Protein AF-A0AAJ2PYS5-F1 (afdb_monomer_lite)

Radius of gyration: 11.98 Å; chains: 1; bounding box: 32×25×27 Å

Organism: NCBI:txid146819

Foldseek 3Di:
DPPPQKDKDLDLVVLCVQCVVVLVVCVVVNVVVVVVSVCCVVVHQCSQHPDGKMKMFGDDPSHTDKIWIDRPPDDIDID

Structure (mmCIF, N/CA/C/O backbone):
data_AF-A0AAJ2PYS5-F1
#
_entry.id   AF-A0AAJ2PYS5-F1
#
loop_
_atom_site.group_PDB
_atom_site.id
_atom_site.type_symbol
_atom_site.label_atom_id
_atom_site.label_alt_id
_atom_site.label_comp_id
_atom_site.label_asym_id
_atom_site.label_entity_id
_atom_site.label_seq_id
_atom_site.pdbx_PDB_ins_code
_atom_site.Cartn_x
_atom_site.Cartn_y
_atom_site.Cartn_z
_atom_site.occupancy
_atom_site.B_iso_or_equiv
_atom_site.auth_seq_id
_atom_site.auth_comp_id
_atom_site.auth_asym_id
_atom_site.auth_atom_id
_atom_site.pdbx_PDB_model_num
ATOM 1 N N . MET A 1 1 ? -17.469 -0.622 -14.615 1.00 51.19 1 MET A N 1
ATOM 2 C CA . MET A 1 1 ? -17.364 0.692 -13.958 1.00 51.19 1 MET A CA 1
ATOM 3 C C . MET A 1 1 ? -16.401 0.504 -12.808 1.00 51.19 1 MET A C 1
ATOM 5 O O . MET A 1 1 ? -16.754 -0.176 -11.853 1.00 51.19 1 MET A O 1
ATOM 9 N N . ILE A 1 2 ? -15.153 0.947 -12.965 1.00 57.12 2 ILE A N 1
ATOM 10 C CA . ILE A 1 2 ? -14.255 1.074 -11.811 1.00 57.12 2 ILE A CA 1
ATOM 11 C C . ILE A 1 2 ? -14.993 2.054 -10.887 1.00 57.12 2 ILE A C 1
ATOM 13 O O . ILE A 1 2 ? -15.487 3.054 -11.414 1.00 57.12 2 ILE A O 1
ATOM 17 N N . PRO A 1 3 ? -15.218 1.754 -9.599 1.00 61.34 3 PRO A N 1
ATOM 18 C CA . PRO A 1 3 ? -15.783 2.756 -8.706 1.00 61.34 3 PRO A CA 1
ATOM 19 C C . PRO A 1 3 ? -14.892 3.993 -8.826 1.00 61.34 3 PRO A C 1
ATOM 21 O O . PRO A 1 3 ? -13.680 3.853 -8.681 1.00 61.34 3 PRO A O 1
ATOM 24 N N . ASP A 1 4 ? -15.476 5.143 -9.162 1.00 68.31 4 ASP A N 1
ATOM 25 C CA . ASP A 1 4 ? -14.783 6.423 -9.420 1.00 68.31 4 ASP A CA 1
ATOM 26 C C . ASP A 1 4 ? -13.806 6.816 -8.287 1.00 68.31 4 ASP A C 1
ATOM 28 O O . ASP A 1 4 ? -12.855 7.561 -8.478 1.00 68.31 4 ASP A O 1
ATOM 32 N N . ASP A 1 5 ? -14.004 6.199 -7.125 1.00 87.88 5 ASP A N 1
ATOM 33 C CA . ASP A 1 5 ? -13.275 6.348 -5.871 1.00 87.88 5 ASP A CA 1
ATOM 34 C C . ASP A 1 5 ? -11.901 5.629 -5.801 1.00 87.88 5 ASP A C 1
ATOM 36 O O . ASP A 1 5 ? -11.170 5.792 -4.819 1.00 87.88 5 ASP A O 1
ATOM 40 N N . TRP A 1 6 ? -11.551 4.758 -6.762 1.00 91.25 6 TRP A N 1
ATOM 41 C CA . TRP A 1 6 ? -10.260 4.046 -6.748 1.00 91.25 6 TRP A CA 1
ATOM 42 C C . TRP A 1 6 ? -9.165 4.825 -7.477 1.00 91.25 6 TRP A C 1
ATOM 44 O O . TRP A 1 6 ? -9.213 5.019 -8.692 1.00 91.25 6 TRP A O 1
ATOM 54 N N . HIS A 1 7 ? -8.103 5.154 -6.746 1.00 91.56 7 HIS A N 1
ATOM 55 C CA . HIS A 1 7 ? -6.913 5.811 -7.277 1.00 91.56 7 HIS A CA 1
ATOM 56 C C . HIS A 1 7 ? -5.734 4.845 -7.296 1.00 91.56 7 HIS A C 1
ATOM 58 O O . HIS A 1 7 ? -5.368 4.293 -6.257 1.00 91.56 7 HIS A O 1
ATOM 64 N N . LEU A 1 8 ? -5.137 4.658 -8.475 1.00 93.50 8 LEU A N 1
ATOM 65 C CA . LEU A 1 8 ? -3.997 3.769 -8.689 1.00 93.50 8 LEU A CA 1
ATOM 66 C C . LEU A 1 8 ? -2.710 4.575 -8.867 1.00 93.50 8 LEU A C 1
ATOM 68 O O . LEU A 1 8 ? -2.724 5.674 -9.423 1.00 93.50 8 LEU A O 1
ATOM 72 N N . THR A 1 9 ? -1.594 4.019 -8.410 1.00 93.50 9 THR A N 1
ATOM 73 C CA . THR A 1 9 ? -0.264 4.599 -8.595 1.00 93.50 9 THR A CA 1
ATOM 74 C C . THR A 1 9 ? 0.813 3.519 -8.520 1.00 93.50 9 THR A C 1
ATOM 76 O O . THR A 1 9 ? 0.637 2.510 -7.843 1.00 93.50 9 THR A O 1
ATOM 79 N N . GLU A 1 10 ? 1.925 3.737 -9.211 1.00 92.25 10 GLU A N 1
ATOM 80 C CA . GLU A 1 10 ? 3.156 2.941 -9.085 1.00 92.25 10 GLU A CA 1
ATOM 81 C C . GLU A 1 10 ? 4.174 3.638 -8.160 1.00 92.25 10 GLU A C 1
ATOM 83 O O . GLU A 1 10 ? 5.221 3.084 -7.835 1.00 92.25 10 GLU A O 1
ATOM 88 N N . ASP A 1 11 ? 3.856 4.856 -7.703 1.00 93.06 11 ASP A N 1
ATOM 89 C CA . ASP A 1 11 ? 4.702 5.638 -6.812 1.00 93.06 11 ASP A CA 1
ATOM 90 C C . ASP A 1 11 ? 4.369 5.337 -5.345 1.00 93.06 11 ASP A C 1
ATOM 92 O O . ASP A 1 11 ? 3.290 5.657 -4.831 1.00 93.06 11 ASP A O 1
ATOM 96 N N . LEU A 1 12 ? 5.319 4.692 -4.668 1.00 92.00 12 LEU A N 1
ATOM 97 C CA . LEU A 1 12 ? 5.173 4.278 -3.276 1.00 92.00 12 LEU A CA 1
ATOM 98 C C . LEU A 1 12 ? 5.019 5.472 -2.325 1.00 92.00 12 LEU A C 1
ATOM 100 O O . LEU A 1 12 ? 4.249 5.389 -1.367 1.00 92.00 12 LEU A O 1
ATOM 104 N N . ASP A 1 13 ? 5.746 6.565 -2.557 1.00 92.88 13 ASP A N 1
ATOM 105 C CA . ASP A 1 13 ? 5.739 7.721 -1.656 1.00 92.88 13 ASP A CA 1
ATOM 106 C C . ASP A 1 13 ? 4.390 8.448 -1.705 1.00 92.88 13 ASP A C 1
ATOM 108 O O . ASP A 1 13 ? 3.758 8.673 -0.673 1.00 92.88 13 ASP A O 1
ATOM 112 N N . HIS A 1 14 ? 3.870 8.684 -2.907 1.00 93.81 14 HIS A N 1
ATOM 113 C CA . HIS A 1 14 ? 2.548 9.243 -3.149 1.00 93.81 14 HIS A CA 1
ATOM 114 C C . HIS A 1 14 ? 1.440 8.354 -2.575 1.00 93.81 14 HIS A C 1
ATOM 116 O O . HIS A 1 14 ? 0.483 8.866 -1.983 1.00 93.81 14 HIS A O 1
ATOM 122 N N . PHE A 1 15 ? 1.574 7.028 -2.689 1.00 94.62 15 PHE A N 1
ATOM 123 C CA . PHE A 1 15 ? 0.661 6.097 -2.030 1.00 94.62 15 PHE A CA 1
ATOM 124 C C . PHE A 1 15 ? 0.699 6.255 -0.502 1.00 94.62 15 PHE A C 1
ATOM 126 O O . PHE A 1 15 ? -0.349 6.447 0.122 1.00 94.62 15 PHE A O 1
ATOM 133 N N . LEU A 1 16 ? 1.886 6.236 0.111 1.00 93.62 16 LEU A N 1
ATOM 134 C CA . LEU A 1 16 ? 2.047 6.347 1.565 1.00 93.62 16 LEU A CA 1
ATOM 135 C C . LEU A 1 16 ? 1.652 7.724 2.111 1.00 93.62 16 LEU A C 1
ATOM 137 O O . LEU A 1 16 ? 1.138 7.795 3.227 1.00 93.62 16 LEU A O 1
ATOM 141 N N . ALA A 1 17 ? 1.819 8.794 1.335 1.00 94.31 17 ALA A N 1
ATOM 142 C CA . ALA A 1 17 ? 1.392 10.139 1.707 1.00 94.31 17 ALA A CA 1
ATOM 143 C C . ALA A 1 17 ? -0.132 10.246 1.884 1.00 94.31 17 ALA A C 1
ATOM 145 O O . ALA A 1 17 ? -0.600 11.076 2.660 1.00 94.31 17 ALA A O 1
ATOM 146 N N . ARG A 1 18 ? -0.913 9.411 1.181 1.00 93.31 18 ARG A N 1
ATOM 147 C CA . ARG A 1 18 ? -2.385 9.408 1.258 1.00 93.31 18 ARG A CA 1
ATOM 148 C C . ARG A 1 18 ? -2.942 8.284 2.119 1.00 93.31 18 ARG A C 1
ATOM 150 O O . ARG A 1 18 ? -3.845 8.513 2.911 1.00 93.31 18 ARG A O 1
ATOM 157 N N . ALA A 1 19 ? -2.407 7.075 1.984 1.00 93.38 19 ALA A N 1
ATOM 158 C CA . ALA A 1 19 ? -2.916 5.888 2.666 1.00 93.38 19 ALA A CA 1
ATOM 159 C C . ALA A 1 19 ? -2.185 5.569 3.980 1.00 93.38 19 ALA A C 1
ATOM 161 O O . ALA A 1 19 ? -2.625 4.711 4.743 1.00 93.38 19 ALA A O 1
ATOM 162 N N . GLY A 1 20 ? -1.065 6.235 4.266 1.00 91.50 20 GLY A N 1
ATOM 163 C CA . GLY A 1 20 ? -0.195 5.886 5.384 1.00 91.50 20 GLY A CA 1
ATOM 164 C C . GLY A 1 20 ? -0.842 6.012 6.762 1.00 91.50 20 GLY A C 1
ATOM 165 O O . GLY A 1 20 ? -0.500 5.222 7.644 1.00 91.50 20 GLY A O 1
ATOM 166 N N . ASP A 1 21 ? -1.753 6.967 6.955 1.00 92.81 21 ASP A N 1
ATOM 167 C CA . ASP A 1 21 ? -2.495 7.115 8.213 1.00 92.81 21 ASP A CA 1
ATOM 168 C C . ASP A 1 21 ? -3.493 5.963 8.403 1.00 92.81 21 ASP A C 1
ATOM 170 O O . ASP A 1 21 ? -3.459 5.268 9.418 1.00 92.81 21 ASP A O 1
ATOM 174 N N . PHE A 1 22 ? -4.261 5.636 7.356 1.00 92.31 22 PHE A N 1
ATOM 175 C CA . PHE A 1 22 ? -5.156 4.476 7.336 1.00 92.31 22 PHE A CA 1
ATOM 176 C C . PHE A 1 22 ? -4.419 3.169 7.666 1.00 92.31 22 PHE A C 1
ATOM 178 O O . PHE A 1 22 ? -4.862 2.411 8.534 1.00 92.31 22 PHE A O 1
ATOM 185 N N . LEU A 1 23 ? -3.251 2.928 7.058 1.00 91.75 23 LEU A N 1
ATOM 186 C CA . LEU A 1 23 ? -2.436 1.743 7.348 1.00 91.75 23 LEU A CA 1
ATOM 187 C C . LEU A 1 23 ? -2.020 1.678 8.824 1.00 91.75 23 LEU A C 1
ATOM 189 O O . LEU A 1 23 ? -2.094 0.617 9.445 1.00 91.75 23 LEU A O 1
ATOM 193 N N . ARG A 1 24 ? -1.632 2.817 9.405 1.00 90.44 24 ARG A N 1
ATOM 194 C CA . ARG A 1 24 ? -1.184 2.922 10.802 1.00 90.44 24 ARG A CA 1
ATOM 195 C C . ARG A 1 24 ? -2.330 2.932 11.811 1.00 90.44 24 ARG A C 1
ATOM 197 O O . ARG A 1 24 ? -2.092 2.594 12.967 1.00 90.44 24 ARG A O 1
ATOM 204 N N . SER A 1 25 ? -3.556 3.240 11.387 1.00 91.12 25 SER A N 1
ATOM 205 C CA . SER A 1 25 ? -4.738 3.251 12.257 1.00 91.12 25 SER A CA 1
ATOM 206 C C . SER A 1 25 ? -5.034 1.877 12.872 1.00 91.12 25 SER A C 1
ATOM 208 O O . SER A 1 25 ? -5.527 1.783 13.997 1.00 91.12 25 SER A O 1
ATOM 210 N N . ARG A 1 26 ? -4.714 0.794 12.147 1.00 88.25 26 ARG A N 1
ATOM 211 C CA . ARG A 1 26 ? -4.909 -0.593 12.588 1.00 88.25 26 ARG A CA 1
ATOM 212 C C . ARG A 1 26 ? -3.707 -1.453 12.171 1.00 88.25 26 ARG A C 1
ATOM 214 O O . ARG A 1 26 ? -3.776 -2.200 11.198 1.00 88.25 26 ARG A O 1
ATOM 221 N N . PRO A 1 27 ? -2.592 -1.401 12.915 1.00 84.31 27 PRO A N 1
ATOM 222 C CA . PRO A 1 27 ? -1.348 -2.039 12.492 1.00 84.31 27 PRO A CA 1
ATOM 223 C C . PRO A 1 27 ? -1.432 -3.570 12.462 1.00 84.31 27 PRO A C 1
ATOM 225 O O . PRO A 1 27 ? -0.827 -4.192 11.595 1.00 84.31 27 PRO A O 1
ATOM 228 N N . ALA A 1 28 ? -2.202 -4.191 13.364 1.00 87.50 28 ALA A N 1
ATOM 229 C CA . ALA A 1 28 ? -2.374 -5.645 13.392 1.00 87.50 28 ALA A CA 1
ATOM 230 C C . ALA A 1 28 ? -3.035 -6.201 12.109 1.00 87.50 28 ALA A C 1
ATOM 232 O O . ALA A 1 28 ? -2.445 -7.084 11.489 1.00 87.50 28 ALA A O 1
ATOM 233 N N . PRO A 1 29 ? -4.196 -5.691 11.642 1.00 87.31 29 PRO A N 1
ATOM 234 C CA . PRO A 1 29 ? -4.759 -6.144 10.368 1.00 87.31 29 PRO A CA 1
ATOM 235 C C . PRO A 1 29 ? -3.943 -5.687 9.150 1.00 87.31 29 PRO A C 1
ATOM 237 O O . PRO A 1 29 ? -3.910 -6.398 8.151 1.00 87.31 29 PRO A O 1
ATOM 240 N N . HIS A 1 30 ? -3.231 -4.557 9.226 1.00 90.00 30 HIS A N 1
ATOM 241 C CA . HIS A 1 30 ? -2.463 -4.015 8.096 1.00 90.00 30 HIS A CA 1
ATOM 242 C C . HIS A 1 30 ? -0.973 -4.399 8.119 1.00 90.00 30 HIS A C 1
ATOM 244 O O . HIS A 1 30 ? -0.173 -3.811 7.391 1.00 90.00 30 HIS A O 1
ATOM 250 N N . THR A 1 31 ? -0.568 -5.386 8.931 1.00 89.69 31 THR A N 1
ATOM 251 C CA . THR A 1 31 ? 0.854 -5.729 9.126 1.00 89.69 31 THR A CA 1
ATOM 252 C C . THR A 1 31 ? 1.537 -6.090 7.810 1.00 89.69 31 THR A C 1
ATOM 254 O O . THR A 1 31 ? 2.616 -5.584 7.531 1.00 89.69 31 THR A O 1
ATOM 257 N N . VAL A 1 32 ? 0.890 -6.895 6.959 1.00 90.38 32 VAL A N 1
ATOM 258 C CA . VAL A 1 32 ? 1.455 -7.281 5.655 1.00 90.38 32 VAL A CA 1
ATOM 259 C C . VAL A 1 32 ? 1.719 -6.053 4.784 1.00 90.38 32 VAL A C 1
ATOM 261 O O . VAL A 1 32 ? 2.801 -5.922 4.219 1.00 90.38 32 VAL A O 1
ATOM 264 N N . GLN A 1 33 ? 0.761 -5.130 4.709 1.00 89.06 33 GLN A N 1
ATOM 265 C CA . GLN A 1 33 ? 0.906 -3.900 3.932 1.00 89.06 33 GLN A CA 1
ATOM 266 C C . GLN A 1 33 ? 2.014 -3.003 4.483 1.00 89.06 33 GLN A C 1
ATOM 268 O O . GLN A 1 33 ? 2.836 -2.503 3.717 1.00 89.06 33 GLN A O 1
ATOM 273 N N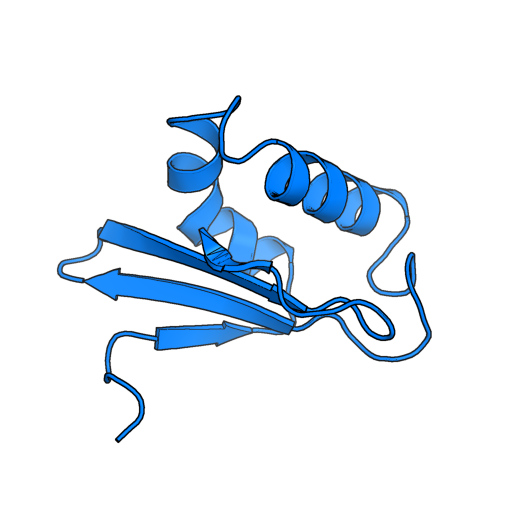 . LEU A 1 34 ? 2.079 -2.837 5.804 1.00 91.81 34 LEU A N 1
ATOM 274 C CA . LEU A 1 34 ? 3.124 -2.052 6.460 1.00 91.81 34 LEU A CA 1
ATOM 275 C C . LEU A 1 34 ? 4.516 -2.645 6.209 1.00 91.81 34 LEU A C 1
ATOM 277 O O . LEU A 1 34 ? 5.431 -1.913 5.847 1.00 91.81 34 LEU A O 1
ATOM 281 N N . THR A 1 35 ? 4.680 -3.962 6.337 1.00 92.44 35 THR A N 1
ATOM 282 C CA . THR A 1 35 ? 5.978 -4.608 6.104 1.00 92.44 35 THR A CA 1
ATOM 283 C C . THR A 1 35 ? 6.395 -4.530 4.638 1.00 92.44 35 THR A C 1
ATOM 285 O O . THR A 1 35 ? 7.529 -4.156 4.360 1.00 92.44 35 THR A O 1
ATOM 288 N N . VAL A 1 36 ? 5.492 -4.819 3.695 1.00 91.38 36 VAL A N 1
ATOM 289 C CA . VAL A 1 36 ? 5.818 -4.793 2.259 1.00 91.38 36 VAL A CA 1
ATOM 290 C C . VAL A 1 36 ? 6.164 -3.380 1.793 1.00 91.38 36 VAL A C 1
ATOM 292 O O . VAL A 1 36 ? 7.156 -3.194 1.091 1.00 91.38 36 VAL A O 1
ATOM 295 N N . THR A 1 37 ? 5.388 -2.373 2.201 1.00 91.81 37 THR A N 1
ATOM 296 C CA . THR A 1 37 ? 5.678 -0.975 1.845 1.00 91.81 37 THR A CA 1
ATOM 297 C C . THR A 1 37 ? 6.995 -0.485 2.451 1.00 91.81 37 THR A C 1
ATOM 299 O O . THR A 1 37 ? 7.744 0.210 1.769 1.00 91.81 37 THR A O 1
ATOM 302 N N . GLU A 1 38 ? 7.345 -0.900 3.673 1.00 93.06 38 GLU A N 1
ATOM 303 C CA . GLU A 1 38 ? 8.648 -0.580 4.274 1.00 93.06 38 GLU A CA 1
ATOM 304 C C . GLU A 1 38 ? 9.813 -1.285 3.553 1.00 93.06 38 GLU A C 1
ATOM 306 O O . GLU A 1 38 ? 10.870 -0.685 3.331 1.00 93.06 38 GLU A O 1
ATOM 311 N N . THR A 1 39 ? 9.623 -2.538 3.122 1.00 92.88 39 THR A N 1
ATOM 312 C CA . THR A 1 39 ? 10.613 -3.251 2.302 1.00 92.88 39 THR A CA 1
ATOM 313 C C . THR A 1 39 ? 10.826 -2.551 0.965 1.00 92.88 39 THR A C 1
ATOM 315 O O . THR A 1 39 ? 11.968 -2.283 0.610 1.00 92.88 39 THR A O 1
ATOM 318 N N . LEU A 1 40 ? 9.759 -2.177 0.255 1.00 91.44 40 LEU A N 1
ATOM 319 C CA . LEU A 1 40 ? 9.868 -1.447 -1.015 1.00 91.44 40 LEU A CA 1
ATOM 320 C C . LEU A 1 40 ? 10.543 -0.079 -0.840 1.00 91.44 40 LEU A C 1
ATOM 322 O O . LEU A 1 40 ? 11.312 0.350 -1.696 1.00 91.44 40 LEU A O 1
ATOM 326 N N . ARG A 1 41 ? 10.311 0.593 0.292 1.00 91.19 41 ARG A N 1
ATOM 327 C CA . ARG A 1 41 ? 10.962 1.868 0.614 1.00 91.19 41 ARG A CA 1
ATOM 328 C C . ARG A 1 41 ? 12.466 1.716 0.833 1.00 91.19 41 ARG A C 1
ATOM 330 O O . ARG A 1 41 ? 13.237 2.568 0.404 1.00 91.19 41 ARG A O 1
ATOM 337 N N . THR A 1 42 ? 12.872 0.654 1.526 1.00 93.44 42 THR A N 1
ATOM 338 C CA . THR A 1 42 ? 14.268 0.441 1.937 1.00 93.44 42 THR A CA 1
ATOM 339 C C . THR A 1 42 ? 15.097 -0.247 0.853 1.00 93.44 42 THR A C 1
ATOM 341 O O . THR A 1 42 ? 16.274 0.060 0.680 1.00 93.44 42 THR A O 1
ATOM 344 N N . SER A 1 43 ? 14.489 -1.185 0.130 1.00 89.38 43 SER A N 1
ATOM 345 C CA . SER A 1 43 ? 15.149 -2.057 -0.847 1.00 89.38 43 SER A CA 1
ATOM 346 C C . SER A 1 43 ? 14.829 -1.697 -2.301 1.00 89.38 43 SER A C 1
ATOM 348 O O . SER A 1 43 ? 15.438 -2.262 -3.203 1.00 89.38 43 SER A O 1
ATOM 350 N N . GLY A 1 44 ? 13.930 -0.736 -2.532 1.00 88.12 44 GLY A N 1
ATOM 351 C CA . GLY A 1 44 ? 13.528 -0.272 -3.859 1.00 88.12 44 GLY A CA 1
ATOM 352 C C . GLY A 1 44 ? 12.286 -0.979 -4.409 1.00 88.12 44 GLY A C 1
ATOM 353 O O . GLY A 1 44 ? 11.845 -2.008 -3.899 1.00 88.12 44 GLY A O 1
ATOM 354 N N . ALA A 1 45 ? 11.719 -0.410 -5.478 1.00 85.81 45 ALA A N 1
ATOM 355 C CA . ALA A 1 45 ? 10.489 -0.900 -6.107 1.00 85.81 45 ALA A CA 1
ATOM 356 C C . ALA A 1 45 ? 10.613 -2.333 -6.669 1.00 85.81 45 ALA A C 1
ATOM 358 O O . ALA A 1 45 ? 9.627 -3.061 -6.693 1.00 85.81 45 ALA A O 1
ATOM 359 N N . ASP A 1 46 ? 11.828 -2.742 -7.041 1.00 85.19 46 ASP A N 1
ATOM 360 C CA . ASP A 1 46 ? 12.169 -4.065 -7.587 1.00 85.19 46 ASP A CA 1
ATOM 361 C C . ASP A 1 46 ? 12.350 -5.158 -6.510 1.00 85.19 46 ASP A C 1
ATOM 363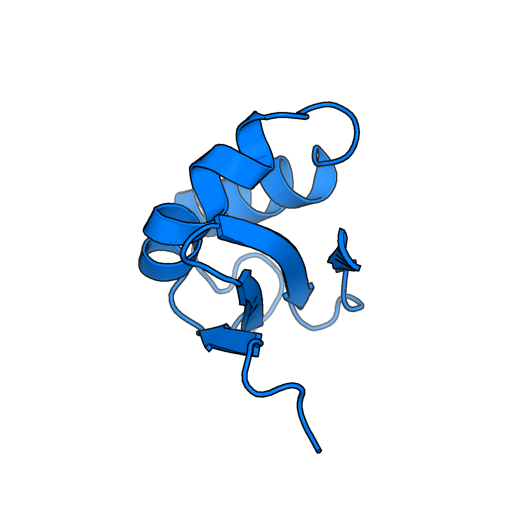 O O . ASP A 1 46 ? 12.588 -6.320 -6.819 1.00 85.19 46 ASP A O 1
ATOM 367 N N . ALA A 1 47 ? 12.197 -4.843 -5.215 1.00 87.75 47 ALA A N 1
ATOM 368 C CA . ALA A 1 47 ? 12.524 -5.777 -4.125 1.00 87.75 47 ALA A CA 1
ATOM 369 C C . ALA A 1 47 ? 11.800 -7.142 -4.181 1.00 87.75 47 ALA A C 1
ATOM 371 O O . ALA A 1 47 ? 12.221 -8.088 -3.513 1.00 87.75 47 ALA A O 1
ATOM 372 N N . TYR A 1 48 ? 10.715 -7.252 -4.953 1.00 84.25 48 TYR A N 1
ATOM 373 C CA . TYR A 1 48 ? 9.946 -8.485 -5.136 1.00 84.25 48 TYR A CA 1
ATOM 374 C C . TYR A 1 48 ? 9.926 -9.014 -6.579 1.00 84.25 48 TYR A C 1
ATOM 376 O O . TYR A 1 48 ? 9.364 -10.091 -6.794 1.00 84.25 48 TYR A O 1
ATOM 384 N N . GLY A 1 49 ? 10.537 -8.311 -7.535 1.00 84.50 49 GLY A N 1
ATOM 385 C CA . GLY A 1 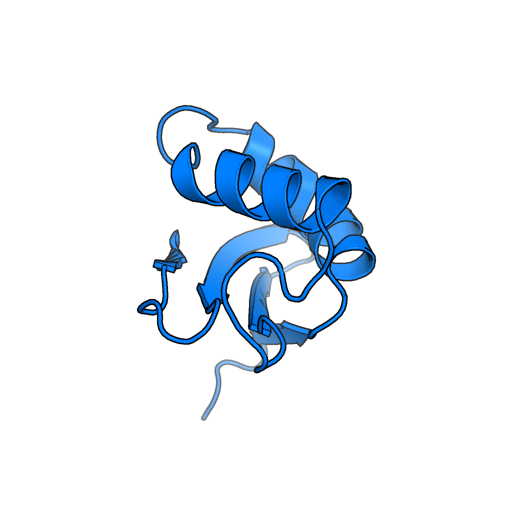49 ? 10.560 -8.665 -8.953 1.00 84.50 49 GLY A CA 1
ATOM 386 C C . GLY A 1 49 ? 10.700 -7.449 -9.874 1.00 84.50 49 GLY A C 1
ATOM 387 O O . GLY A 1 49 ? 10.445 -6.326 -9.456 1.00 84.50 49 GLY A O 1
ATOM 388 N N . ASP A 1 50 ? 11.022 -7.731 -11.141 1.00 84.12 50 ASP A N 1
ATOM 389 C CA . ASP A 1 50 ? 11.326 -6.745 -12.200 1.00 84.12 50 ASP A CA 1
ATOM 390 C C . ASP A 1 50 ? 10.111 -5.905 -12.636 1.00 84.12 50 ASP A C 1
ATOM 392 O O . ASP A 1 50 ? 10.242 -4.804 -13.169 1.00 84.12 50 ASP A O 1
ATOM 396 N N . GLU A 1 51 ? 8.898 -6.404 -12.387 1.00 87.06 51 GLU A N 1
ATOM 397 C CA . GLU A 1 51 ? 7.671 -5.659 -12.663 1.00 87.06 51 GLU A CA 1
ATOM 398 C C . GLU A 1 51 ? 7.348 -4.683 -11.526 1.00 87.06 51 GLU A C 1
ATOM 400 O O . GLU A 1 51 ? 7.284 -5.059 -10.353 1.00 87.06 51 GLU A O 1
ATOM 405 N N . ALA A 1 52 ? 7.043 -3.437 -11.896 1.00 85.50 52 ALA A N 1
ATOM 406 C CA . ALA A 1 52 ? 6.727 -2.384 -10.943 1.00 85.50 52 ALA A CA 1
ATOM 407 C C . ALA A 1 52 ? 5.532 -2.750 -10.033 1.00 85.50 52 ALA A C 1
ATOM 409 O O . ALA A 1 52 ? 4.517 -3.289 -10.497 1.00 85.50 52 ALA A O 1
ATOM 410 N N . PRO A 1 53 ? 5.613 -2.439 -8.726 1.00 91.00 53 PRO A N 1
ATOM 411 C CA . PRO A 1 53 ? 4.501 -2.628 -7.818 1.00 91.00 53 PRO A CA 1
ATOM 412 C C . PRO A 1 53 ? 3.379 -1.642 -8.143 1.00 91.00 53 PRO A C 1
ATOM 414 O O . PRO A 1 53 ? 3.609 -0.457 -8.371 1.00 91.00 53 PRO A O 1
ATOM 417 N N . VAL A 1 54 ? 2.143 -2.130 -8.106 1.00 93.44 54 VAL A N 1
ATOM 418 C CA . VAL A 1 54 ? 0.948 -1.304 -8.294 1.00 93.44 54 VAL A CA 1
ATOM 419 C C . VAL A 1 54 ? 0.232 -1.168 -6.964 1.00 93.44 54 VAL A C 1
ATOM 421 O O . VAL A 1 54 ? -0.111 -2.167 -6.325 1.00 93.44 54 VAL A O 1
ATOM 424 N N . PHE A 1 55 ? -0.045 0.068 -6.580 1.00 94.50 55 PHE A N 1
ATOM 425 C CA . PHE A 1 55 ? -0.786 0.415 -5.379 1.00 94.50 55 PHE A CA 1
ATOM 426 C C . PHE A 1 55 ? -2.133 1.016 -5.752 1.00 94.50 55 PHE A C 1
ATOM 428 O O . PHE A 1 55 ? -2.265 1.731 -6.747 1.00 94.50 55 PHE A O 1
ATOM 435 N N . GLY A 1 56 ? -3.136 0.750 -4.927 1.00 94.06 56 GLY A N 1
ATOM 436 C CA . GLY A 1 56 ? -4.448 1.353 -5.054 1.00 94.06 56 GLY A CA 1
ATOM 437 C C . GLY A 1 56 ? -4.992 1.785 -3.709 1.00 94.06 56 GLY A C 1
ATOM 438 O O . GLY A 1 56 ? -4.812 1.101 -2.701 1.00 94.06 56 GLY A O 1
ATOM 439 N N . ARG A 1 57 ? -5.690 2.916 -3.699 1.00 94.25 57 ARG A N 1
ATOM 440 C CA . ARG A 1 57 ? -6.460 3.396 -2.549 1.00 94.25 57 ARG A CA 1
ATOM 441 C C . ARG A 1 57 ? -7.896 3.666 -2.969 1.00 94.25 57 ARG A C 1
ATOM 443 O O . ARG A 1 57 ? -8.128 4.212 -4.046 1.00 94.25 57 ARG A O 1
ATOM 450 N N . LEU A 1 58 ? -8.829 3.297 -2.107 1.00 93.38 58 LEU A N 1
ATOM 451 C CA . LEU A 1 58 ? -10.214 3.722 -2.183 1.00 93.38 58 LEU A CA 1
ATOM 452 C C . LEU A 1 58 ? -10.354 4.960 -1.309 1.00 93.38 58 LEU A C 1
ATOM 454 O O . LEU A 1 58 ? -10.162 4.866 -0.094 1.00 93.38 58 LEU A O 1
ATOM 458 N N . G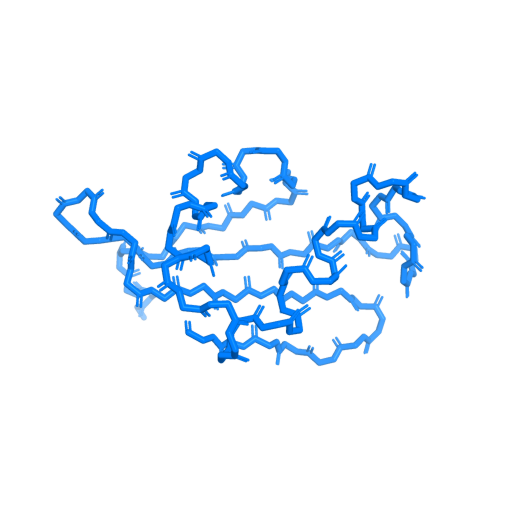LU A 1 59 ? -10.684 6.095 -1.909 1.00 91.44 59 GLU A N 1
ATOM 459 C CA . GLU A 1 59 ? -10.932 7.336 -1.180 1.00 91.44 59 GLU A CA 1
ATOM 460 C C . GLU A 1 59 ? -12.347 7.821 -1.437 1.00 91.44 59 GLU A C 1
ATOM 462 O O . GLU A 1 59 ? -12.800 7.889 -2.574 1.00 91.44 59 GLU A O 1
ATOM 467 N N . ARG A 1 60 ? -13.044 8.150 -0.352 1.00 89.81 60 ARG A N 1
ATOM 468 C CA . ARG A 1 60 ? -14.386 8.723 -0.383 1.00 89.81 60 ARG A CA 1
ATOM 469 C C . ARG A 1 60 ? -14.443 9.839 0.629 1.00 89.81 60 ARG A C 1
ATOM 471 O O . ARG A 1 60 ? -13.976 9.657 1.747 1.00 89.81 60 ARG A O 1
ATOM 478 N N . ASP A 1 61 ? -14.987 10.978 0.219 1.00 86.75 61 ASP A N 1
ATOM 479 C CA . ASP A 1 61 ? -15.075 12.175 1.066 1.00 86.75 61 ASP A CA 1
ATOM 480 C C . ASP A 1 61 ? -13.709 12.630 1.634 1.00 86.75 61 ASP A C 1
ATOM 482 O O . ASP A 1 61 ? -13.617 13.228 2.697 1.00 86.75 61 ASP A O 1
ATOM 486 N N . GLY A 1 62 ? -12.613 12.329 0.923 1.00 85.69 62 GLY A N 1
ATOM 487 C CA . GLY A 1 62 ? -11.248 12.632 1.371 1.00 85.69 62 GLY A CA 1
ATOM 488 C C . GLY A 1 62 ? -10.666 11.651 2.396 1.00 85.69 62 GLY A C 1
ATOM 489 O O . GLY A 1 62 ? -9.523 11.829 2.814 1.00 85.69 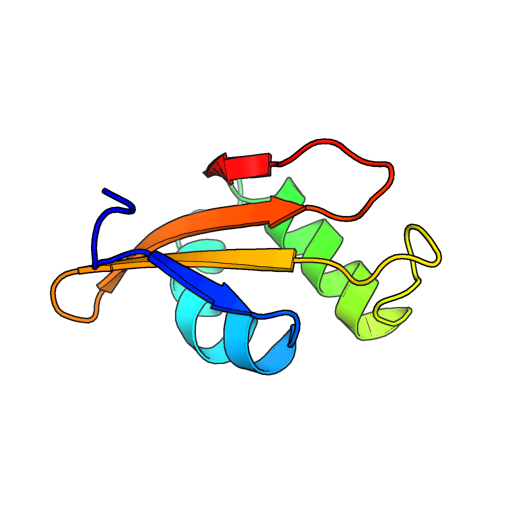62 GLY A O 1
ATOM 490 N N . GLU A 1 63 ? -11.399 10.599 2.768 1.00 88.56 63 GLU A N 1
ATOM 491 C CA . GLU A 1 63 ? -10.933 9.559 3.685 1.00 88.56 63 GLU A CA 1
ATOM 4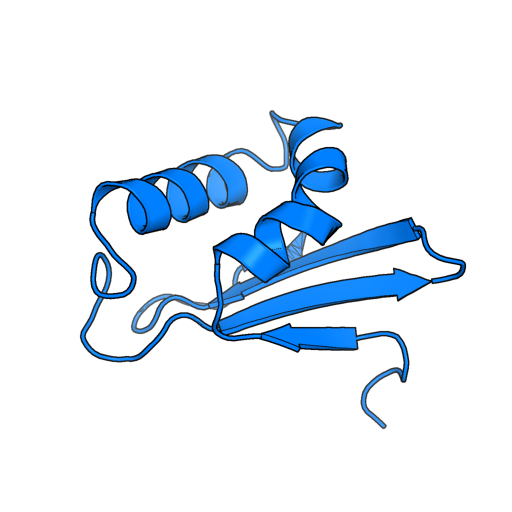92 C C . GLU A 1 63 ? -10.594 8.262 2.944 1.00 88.56 63 GLU A C 1
ATOM 494 O O . GLU A 1 63 ? -11.339 7.788 2.077 1.00 88.56 63 GLU A O 1
ATOM 499 N N . VAL A 1 64 ? -9.474 7.638 3.317 1.00 92.75 64 VAL A N 1
ATOM 500 C CA . VAL A 1 64 ? -9.080 6.330 2.781 1.00 92.75 64 VAL A CA 1
ATOM 501 C C . VAL A 1 64 ? -9.855 5.230 3.495 1.00 92.75 64 VAL A C 1
ATOM 503 O O . VAL A 1 64 ? -9.790 5.092 4.713 1.00 92.75 64 VAL A O 1
ATOM 506 N N . HIS A 1 65 ? -10.575 4.435 2.710 1.00 90.50 65 HIS A N 1
ATOM 507 C CA . HIS A 1 65 ? -11.458 3.377 3.201 1.00 90.50 65 HIS A CA 1
ATOM 508 C C . HIS A 1 65 ? -10.895 1.973 2.984 1.00 90.50 65 HIS A C 1
ATOM 510 O O . HIS A 1 65 ? -11.259 1.052 3.711 1.00 90.50 65 HIS A O 1
ATOM 516 N N . ALA A 1 66 ? -10.061 1.808 1.958 1.00 91.56 66 ALA A N 1
ATOM 517 C CA . ALA A 1 66 ? -9.428 0.545 1.615 1.00 91.56 66 ALA A CA 1
ATOM 518 C C . ALA A 1 66 ? -8.141 0.798 0.830 1.00 91.56 66 ALA A C 1
ATOM 520 O O . ALA A 1 66 ? -7.986 1.826 0.160 1.00 91.56 66 ALA A O 1
ATOM 521 N N . THR A 1 67 ? -7.233 -0.165 0.868 1.00 94.25 67 THR A N 1
ATOM 522 C CA . THR A 1 67 ? -5.974 -0.135 0.128 1.00 94.25 67 THR A CA 1
ATOM 523 C C . THR A 1 67 ? -5.686 -1.501 -0.462 1.00 94.25 67 THR A C 1
ATOM 525 O O . THR A 1 67 ? -5.907 -2.534 0.171 1.00 94.25 67 THR A O 1
ATOM 528 N N . PHE A 1 68 ? -5.125 -1.527 -1.666 1.00 93.31 68 PHE A N 1
ATOM 529 C CA . PHE A 1 68 ? -4.501 -2.730 -2.190 1.00 93.31 68 PHE A CA 1
ATOM 530 C C . PHE A 1 68 ? -3.081 -2.459 -2.659 1.00 93.31 68 PHE A C 1
ATOM 532 O O . PHE A 1 68 ? -2.727 -1.343 -3.034 1.00 93.31 68 PHE A O 1
ATOM 539 N N . PHE A 1 69 ? -2.284 -3.517 -2.699 1.00 91.50 69 PHE A N 1
ATOM 540 C CA . PHE A 1 69 ? -1.048 -3.532 -3.462 1.00 91.50 69 PHE A CA 1
ATOM 541 C C . PHE A 1 69 ? -0.924 -4.843 -4.231 1.00 91.50 69 PHE A C 1
ATOM 543 O O . PHE A 1 69 ? -1.478 -5.882 -3.854 1.00 91.50 69 PHE A O 1
ATOM 550 N N . ARG A 1 70 ? -0.161 -4.792 -5.314 1.00 91.50 70 ARG A N 1
ATOM 551 C CA . ARG A 1 70 ? 0.311 -5.956 -6.048 1.00 91.50 70 ARG A CA 1
ATOM 552 C C . ARG A 1 70 ? 1.788 -5.752 -6.341 1.00 91.50 70 ARG A C 1
ATOM 554 O O . ARG A 1 70 ? 2.148 -4.788 -7.002 1.00 91.50 70 ARG A O 1
ATOM 561 N N . THR A 1 71 ? 2.614 -6.677 -5.875 1.00 88.62 71 THR A N 1
ATOM 562 C CA . THR A 1 71 ? 4.057 -6.725 -6.130 1.00 88.62 71 THR A CA 1
ATOM 563 C C . THR A 1 71 ? 4.354 -7.990 -6.934 1.00 88.62 71 THR A C 1
ATOM 565 O O . THR A 1 71 ? 4.555 -9.052 -6.336 1.00 88.62 71 THR A O 1
ATOM 568 N N . PRO A 1 72 ? 4.280 -7.958 -8.278 1.00 85.88 72 PRO A N 1
ATOM 569 C CA . PRO A 1 72 ? 4.482 -9.165 -9.073 1.00 85.88 72 PRO A CA 1
ATOM 570 C C . PRO A 1 72 ? 5.838 -9.814 -8.738 1.00 85.88 72 PRO A C 1
ATOM 572 O O . PRO A 1 72 ? 6.798 -9.101 -8.463 1.00 85.88 72 PRO A O 1
ATOM 575 N N . PRO A 1 73 ? 5.911 -11.156 -8.669 1.00 81.00 73 PRO A N 1
ATOM 576 C CA . PRO A 1 73 ? 4.900 -12.139 -9.076 1.00 81.00 73 PRO A CA 1
ATOM 577 C C . PRO A 1 73 ? 3.815 -12.434 -8.017 1.00 81.00 73 PRO A C 1
ATOM 579 O O . PRO A 1 73 ? 2.987 -13.329 -8.205 1.00 81.00 73 PRO A O 1
ATOM 582 N N . HIS A 1 74 ? 3.794 -11.717 -6.893 1.00 84.25 74 HIS A N 1
ATOM 583 C CA . HIS A 1 74 ? 2.873 -11.976 -5.789 1.00 84.25 74 HIS A CA 1
ATOM 584 C C . HIS A 1 74 ? 1.432 -11.556 -6.117 1.00 84.25 74 HIS A C 1
ATOM 586 O O . HIS A 1 74 ? 1.161 -10.679 -6.946 1.00 84.25 74 HIS A O 1
ATOM 592 N N . ARG A 1 75 ? 0.476 -12.222 -5.455 1.00 85.19 75 ARG A N 1
ATOM 593 C CA . ARG A 1 75 ? -0.956 -11.930 -5.600 1.00 85.19 75 ARG A CA 1
ATOM 594 C C . ARG A 1 75 ? -1.300 -10.569 -4.999 1.00 85.19 75 ARG A C 1
ATOM 596 O O . ARG A 1 75 ? -0.628 -10.089 -4.094 1.00 85.19 75 ARG A O 1
ATOM 603 N N . LEU A 1 76 ? -2.396 -9.997 -5.489 1.00 87.94 76 LEU A N 1
ATOM 604 C CA . LEU A 1 76 ? -2.977 -8.780 -4.938 1.00 87.94 76 LEU A CA 1
ATOM 605 C C . LEU A 1 76 ? -3.386 -8.992 -3.472 1.00 87.94 76 LEU A C 1
ATOM 607 O O . LEU A 1 76 ? -4.047 -9.979 -3.142 1.00 87.94 76 LEU A O 1
ATOM 611 N N . ASN A 1 77 ? -3.005 -8.049 -2.617 1.00 90.56 77 ASN A N 1
ATOM 612 C CA . ASN A 1 77 ? -3.421 -7.960 -1.224 1.00 90.56 77 ASN A CA 1
ATOM 613 C C . ASN A 1 77 ? -4.299 -6.717 -1.057 1.00 90.56 77 ASN A C 1
ATOM 615 O O . ASN A 1 77 ? -3.901 -5.646 -1.501 1.00 90.56 77 ASN A O 1
ATOM 619 N N . LEU A 1 78 ? -5.472 -6.867 -0.443 1.00 90.44 78 LEU A N 1
ATOM 620 C CA . LEU A 1 78 ? -6.480 -5.820 -0.246 1.00 90.44 78 LEU A CA 1
ATOM 621 C C . LEU A 1 78 ? -6.895 -5.812 1.230 1.00 90.44 78 LEU A C 1
ATOM 623 O O . LEU A 1 78 ? -7.157 -6.887 1.777 1.00 90.44 78 LEU A O 1
ATOM 627 N N . THR A 1 79 ? -6.988 -4.628 1.836 1.00 83.94 79 THR A N 1
ATOM 628 C CA . THR A 1 79 ? -7.548 -4.420 3.179 1.00 83.94 79 THR A CA 1
ATOM 629 C C . THR A 1 79 ? -8.399 -3.165 3.258 1.00 83.94 79 THR A C 1
ATOM 631 O O . THR A 1 79 ? -8.279 -2.307 2.355 1.00 83.94 79 THR A O 1
#

Sequence (79 aa):
MIPDDWHLTEDLDHFLARAGDFLRSRPAPHTVQLTVTETLRTSGADAYGDEAPVFGRLERDGEVHATFFRTPPHRLNLT

Secondary structure (DSSP, 8-state):
---TTEEEES-HHHHHHHHHHHHHHSTTTTHHHHHHHHHHHHH-TTTT-SSPPEEEEEEETTEEEEEEEE-TTSPPEE-

pLDDT: mean 88.64, std 7.57, range [51.19, 94.62]